Protein AF-A0A1F3SKS5-F1 (afdb_monomer_lite)

Secondary structure (DSSP, 8-state):
-----SSSSSTTSSSHHHHHHHHHHHHHHHHHHHHHHHHHHTTSPSP-HHHHHHHHHHHHHHHHHHHHHHH-HHHHHHHHHHHTTS-HHHHHHHHPPPHHHHHHHHHHTEETTEE-S-HHHHTHHHHHHHHHHTS-HHHHHHHHT-HHHHTT-

pLDDT: mean 88.64, std 15.71, range [38.78, 98.62]

Foldseek 3Di:
DDDDDDDPVPPPPPPVLPVLLVVVVVLLVQLLVLVVLQLVLLVVPPHDPSNLVSLCVNLVSLVVLLCCLVPDPVSLVSVQVNLVVDDLQVSLLRRADFPVSLVSSQVSCADPNDRNHDVSSVCQLVSLVSNLVSHDPVSNVVLCVHCSSVRRD

Sequence (153 aa):
MKKYFPWVLIFFVCLSGCKEDAVIREWVKKVDALRAKTLEAMPQTPYQTEQHHAFRDYFFEIEQMTLQLVQSKDYTAAFNRAIVKVDLKDTCARVFLSRQDWEFILDHCTKNGLFICSEEVRVYSELVTEIRKQLVPAQQKRFDQTPECQGAL

Radius of gyration: 19.63 Å; chains: 1; bounding box: 79×26×45 Å

Structure (mmCIF, N/CA/C/O backbone):
data_AF-A0A1F3SKS5-F1
#
_entry.id   AF-A0A1F3SKS5-F1
#
loop_
_atom_site.group_PDB
_atom_site.id
_atom_site.type_symbol
_atom_site.label_atom_id
_atom_site.label_alt_id
_atom_site.label_comp_id
_atom_site.label_asym_id
_atom_site.label_entity_id
_atom_site.label_seq_id
_atom_site.pdbx_PDB_ins_code
_atom_site.Cartn_x
_atom_site.Cartn_y
_atom_site.Cartn_z
_atom_site.occupancy
_atom_site.B_iso_or_equiv
_atom_site.auth_seq_id
_atom_site.auth_comp_id
_atom_site.auth_asym_id
_atom_site.auth_atom_id
_atom_site.pdbx_PDB_model_num
ATOM 1 N N . MET A 1 1 ? 57.076 0.455 -26.132 1.00 38.78 1 MET A N 1
ATOM 2 C CA . MET A 1 1 ? 55.820 1.175 -25.823 1.00 38.78 1 MET A CA 1
ATOM 3 C C . MET A 1 1 ? 54.710 0.152 -25.604 1.00 38.78 1 MET A C 1
ATOM 5 O O . MET A 1 1 ? 54.232 -0.430 -26.567 1.00 38.78 1 MET A O 1
ATOM 9 N N . LYS A 1 2 ? 54.387 -0.163 -24.342 1.00 39.53 2 LYS A N 1
ATOM 10 C CA . LYS A 1 2 ? 53.365 -1.159 -23.979 1.00 39.53 2 LYS A CA 1
ATOM 11 C C . LYS A 1 2 ? 52.001 -0.462 -23.901 1.00 39.53 2 LYS A C 1
ATOM 13 O O . LYS A 1 2 ? 51.803 0.391 -23.044 1.00 39.53 2 LYS A O 1
ATOM 18 N N . LYS A 1 3 ? 51.096 -0.801 -24.822 1.00 50.81 3 LYS A N 1
ATOM 19 C CA . LYS A 1 3 ? 49.691 -0.373 -24.818 1.00 50.81 3 LYS A CA 1
ATOM 20 C C . LYS A 1 3 ? 48.916 -1.263 -23.839 1.00 50.81 3 LYS A C 1
ATOM 22 O O . LYS A 1 3 ? 48.609 -2.399 -24.175 1.00 50.81 3 LYS A O 1
ATOM 27 N N . TYR A 1 4 ? 48.614 -0.748 -22.651 1.00 52.09 4 TYR A N 1
ATOM 28 C CA . TYR A 1 4 ? 47.645 -1.338 -21.723 1.00 52.09 4 TYR A CA 1
ATOM 29 C C . TYR A 1 4 ? 46.596 -0.285 -21.387 1.00 52.09 4 TYR A C 1
ATOM 31 O O . TYR A 1 4 ? 46.761 0.501 -20.463 1.00 52.09 4 TYR A O 1
ATOM 39 N N . PHE A 1 5 ? 45.540 -0.229 -22.188 1.00 61.84 5 PHE A N 1
ATOM 40 C CA . PHE A 1 5 ? 44.318 0.511 -21.883 1.00 61.84 5 PHE A CA 1
ATOM 41 C C . PHE A 1 5 ? 43.269 -0.035 -22.856 1.00 61.84 5 PHE A C 1
ATOM 43 O O . PHE A 1 5 ? 43.383 0.256 -24.048 1.00 61.84 5 PHE A O 1
ATOM 50 N N . PRO A 1 6 ? 42.376 -0.956 -22.434 1.00 48.28 6 PRO A N 1
ATOM 51 C CA . PRO A 1 6 ? 41.210 -0.558 -21.640 1.00 48.28 6 PRO A CA 1
ATOM 52 C C . PRO A 1 6 ? 40.642 -1.708 -20.766 1.00 48.28 6 PRO A C 1
ATOM 54 O O . PRO A 1 6 ? 39.918 -2.569 -21.254 1.00 48.28 6 PRO A O 1
ATOM 57 N N . TRP A 1 7 ? 40.924 -1.742 -19.462 1.00 44.22 7 TRP A N 1
ATOM 58 C CA . TRP A 1 7 ? 40.273 -2.713 -18.550 1.00 44.22 7 TRP A CA 1
ATOM 59 C C . TRP A 1 7 ? 39.789 -2.092 -17.232 1.00 44.22 7 TRP A C 1
ATOM 61 O O . TRP A 1 7 ? 39.402 -2.793 -16.309 1.00 44.22 7 TRP A O 1
ATOM 71 N N . VAL A 1 8 ? 39.784 -0.757 -17.150 1.00 48.47 8 VAL A N 1
ATOM 72 C CA . VAL A 1 8 ? 39.376 -0.004 -15.948 1.00 48.47 8 VAL A CA 1
ATOM 73 C C . VAL A 1 8 ? 37.959 0.580 -16.085 1.00 48.47 8 VAL A C 1
ATOM 75 O O . VAL A 1 8 ? 37.341 0.953 -15.095 1.00 48.47 8 VAL A O 1
ATOM 78 N N . LEU A 1 9 ? 37.378 0.590 -17.290 1.00 47.22 9 LEU A N 1
ATOM 79 C CA . LEU A 1 9 ? 36.059 1.193 -17.542 1.00 47.22 9 LEU A CA 1
ATOM 80 C C . LEU A 1 9 ? 34.856 0.280 -17.246 1.00 47.22 9 LEU A C 1
ATOM 82 O O . LEU A 1 9 ? 33.727 0.754 -17.271 1.00 47.22 9 LEU A O 1
ATOM 86 N N . ILE A 1 10 ? 35.067 -1.002 -16.930 1.00 50.09 10 ILE A N 1
ATOM 87 C CA . ILE A 1 10 ? 33.964 -1.957 -16.696 1.00 50.09 10 ILE A CA 1
ATOM 88 C C . ILE A 1 10 ? 33.573 -2.046 -15.206 1.00 50.09 10 ILE A C 1
ATOM 90 O O . ILE A 1 10 ? 32.471 -2.477 -14.884 1.00 50.09 10 ILE A O 1
ATOM 94 N N . PHE A 1 11 ? 34.409 -1.570 -14.276 1.00 45.78 11 PHE A N 1
ATOM 95 C CA . PHE A 1 11 ? 34.147 -1.747 -12.839 1.00 45.78 11 PHE A CA 1
ATOM 96 C C . PHE A 1 11 ? 33.213 -0.690 -12.217 1.00 45.78 11 PHE A C 1
ATOM 98 O O . PHE A 1 11 ? 32.682 -0.901 -11.131 1.00 45.78 11 PHE A O 1
ATOM 105 N N . PHE A 1 12 ? 32.963 0.437 -12.893 1.00 44.47 12 PHE A N 1
ATOM 106 C CA . PHE A 1 12 ? 32.182 1.544 -12.317 1.00 44.47 12 PHE A CA 1
ATOM 107 C C . PHE A 1 12 ? 30.667 1.477 -12.571 1.00 44.47 12 PHE A C 1
ATOM 109 O O . PHE A 1 12 ? 29.917 2.240 -11.968 1.00 44.47 12 PHE A O 1
ATOM 116 N N . VAL A 1 13 ? 30.189 0.557 -13.415 1.00 49.56 13 VAL A N 1
ATOM 117 C CA . VAL A 1 13 ? 28.760 0.487 -13.790 1.00 49.56 13 VAL A CA 1
ATOM 118 C C . VAL A 1 13 ? 27.928 -0.363 -12.809 1.00 49.56 13 VAL A C 1
ATOM 120 O O . VAL A 1 13 ? 26.705 -0.283 -12.809 1.00 49.56 13 VAL A O 1
ATOM 123 N N . CYS A 1 14 ? 28.554 -1.126 -11.904 1.00 46.62 14 CYS A N 1
ATOM 124 C CA . CYS A 1 14 ? 27.831 -2.033 -10.996 1.00 46.62 14 CYS A CA 1
ATOM 125 C C . CYS A 1 14 ? 27.411 -1.425 -9.643 1.00 46.62 14 CYS A C 1
ATOM 127 O O . CYS A 1 14 ? 26.686 -2.077 -8.895 1.00 46.62 14 CYS A O 1
ATOM 129 N N . LEU A 1 15 ? 27.841 -0.206 -9.294 1.00 48.41 15 LEU A N 1
ATOM 130 C CA . LEU A 1 15 ? 27.618 0.350 -7.947 1.00 48.41 15 LEU A CA 1
ATOM 131 C C . LEU A 1 15 ? 26.314 1.148 -7.788 1.00 48.41 15 LEU A C 1
ATOM 133 O O . LEU A 1 15 ? 25.851 1.327 -6.662 1.00 48.41 15 LEU A O 1
ATOM 137 N N . SER A 1 16 ? 25.687 1.598 -8.876 1.00 50.94 16 SER A N 1
ATOM 138 C CA . SER A 1 16 ? 24.434 2.366 -8.806 1.00 50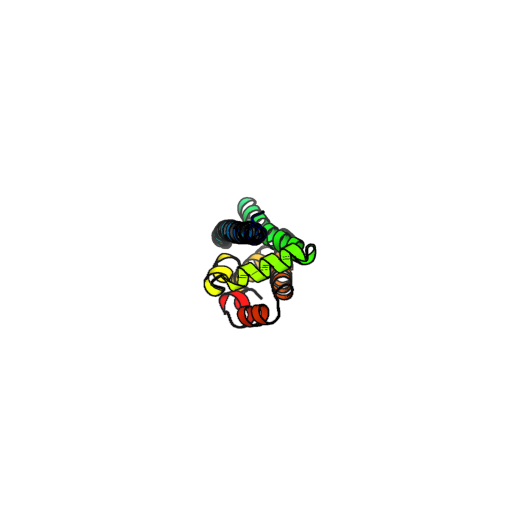.94 16 SER A CA 1
ATOM 139 C C . SER A 1 16 ? 23.217 1.503 -8.447 1.00 50.94 16 SER A C 1
ATOM 141 O O . SER A 1 16 ? 22.320 1.979 -7.758 1.00 50.94 16 SER A O 1
ATOM 143 N N . GLY A 1 17 ? 23.208 0.217 -8.818 1.00 49.84 17 GLY A N 1
ATOM 144 C CA . GLY A 1 17 ? 22.074 -0.683 -8.564 1.00 49.84 17 GLY A CA 1
ATOM 145 C C . GLY A 1 17 ? 21.895 -1.123 -7.103 1.00 49.84 17 GLY A C 1
ATOM 146 O O . GLY A 1 17 ? 20.787 -1.469 -6.703 1.00 49.84 17 GLY A O 1
ATOM 147 N N . CYS A 1 18 ? 22.948 -1.096 -6.277 1.00 60.06 18 CYS A N 1
ATOM 148 C CA . CYS A 1 18 ? 22.865 -1.577 -4.888 1.00 60.06 18 CYS A CA 1
ATOM 149 C C . CYS A 1 18 ? 22.158 -0.603 -3.935 1.00 60.06 18 CYS A C 1
ATOM 151 O O . CYS A 1 18 ? 21.567 -1.044 -2.948 1.00 60.06 18 CYS A O 1
ATOM 153 N N . LYS A 1 19 ? 22.223 0.709 -4.200 1.00 64.31 19 LYS A N 1
ATOM 154 C CA . LYS A 1 19 ? 21.651 1.726 -3.305 1.00 64.31 19 LYS A CA 1
ATOM 155 C C . LYS A 1 19 ? 20.125 1.740 -3.376 1.00 64.31 19 LYS A C 1
ATOM 157 O O . LYS A 1 19 ? 19.467 1.831 -2.348 1.00 64.31 19 LYS A O 1
ATOM 162 N N . GLU A 1 20 ? 19.569 1.601 -4.572 1.00 63.41 20 GLU A N 1
ATOM 163 C CA . GLU A 1 20 ? 18.120 1.631 -4.790 1.00 63.41 20 GLU A CA 1
ATOM 164 C C . GLU A 1 20 ? 17.423 0.380 -4.235 1.00 63.41 20 GLU A C 1
ATOM 166 O O . GLU A 1 20 ? 16.384 0.481 -3.586 1.00 63.41 20 GLU A O 1
ATOM 171 N N . ASP A 1 21 ? 18.048 -0.793 -4.387 1.00 68.69 21 ASP A N 1
ATOM 172 C CA . ASP A 1 21 ? 17.564 -2.042 -3.788 1.00 68.69 21 ASP A CA 1
ATOM 173 C C . ASP A 1 21 ? 17.490 -1.952 -2.247 1.00 68.69 21 ASP A C 1
ATOM 175 O O . ASP A 1 21 ? 16.649 -2.600 -1.621 1.00 68.69 21 ASP A O 1
ATOM 179 N N . ALA A 1 22 ? 18.378 -1.175 -1.613 1.00 79.19 22 ALA A N 1
ATOM 180 C CA . ALA A 1 22 ? 18.356 -0.961 -0.167 1.00 79.19 22 ALA A CA 1
ATOM 181 C C . ALA A 1 22 ? 17.168 -0.091 0.269 1.00 79.19 22 ALA A C 1
ATOM 183 O O . ALA A 1 22 ? 16.512 -0.433 1.249 1.00 79.19 22 ALA A O 1
ATOM 184 N N . VAL A 1 23 ? 16.836 0.951 -0.500 1.00 77.69 23 VAL A N 1
ATOM 1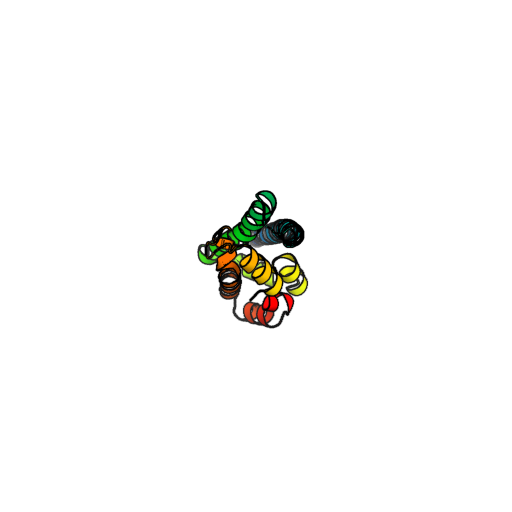85 C CA . VAL A 1 23 ? 15.714 1.861 -0.208 1.00 77.69 23 VAL A CA 1
ATOM 186 C C . VAL A 1 23 ? 14.385 1.109 -0.163 1.00 77.69 23 VAL A C 1
ATOM 188 O O . VAL A 1 23 ? 13.593 1.305 0.753 1.00 77.69 23 VAL A O 1
ATOM 191 N N . ILE A 1 24 ? 14.149 0.196 -1.106 1.00 81.12 24 ILE A N 1
ATOM 192 C CA . ILE A 1 24 ? 12.883 -0.552 -1.163 1.00 81.12 24 ILE A CA 1
ATOM 193 C C . ILE A 1 24 ? 12.781 -1.543 -0.007 1.00 81.12 24 ILE A C 1
ATOM 195 O O . ILE A 1 24 ? 11.719 -1.682 0.591 1.00 81.12 24 ILE A O 1
ATOM 199 N N . ARG A 1 25 ? 13.888 -2.193 0.371 1.00 86.12 25 ARG A N 1
ATOM 200 C CA . ARG A 1 25 ? 13.918 -3.058 1.560 1.00 86.12 25 ARG A CA 1
ATOM 201 C C . ARG A 1 25 ? 13.671 -2.277 2.849 1.00 86.12 25 ARG A C 1
ATOM 203 O O . ARG A 1 25 ? 12.959 -2.766 3.724 1.00 86.12 25 ARG A O 1
ATOM 210 N N . GLU A 1 26 ? 14.252 -1.086 2.973 1.00 90.31 26 GLU A N 1
ATOM 211 C CA . GLU A 1 26 ? 14.016 -0.199 4.115 1.00 90.31 26 GLU A CA 1
ATOM 212 C C . GLU A 1 26 ? 12.561 0.261 4.174 1.00 90.31 26 GLU A C 1
ATOM 214 O O . GLU A 1 26 ? 11.958 0.213 5.247 1.00 90.31 26 GLU A O 1
ATOM 219 N N . TRP A 1 27 ? 11.973 0.613 3.030 1.00 92.94 27 TRP A N 1
ATOM 220 C CA . TRP A 1 27 ? 10.559 0.951 2.942 1.00 92.94 27 TRP A CA 1
ATOM 221 C C . TRP A 1 27 ? 9.662 -0.224 3.342 1.00 92.94 27 TRP A C 1
ATOM 223 O O . TRP A 1 27 ? 8.823 -0.050 4.219 1.00 92.94 27 TRP A O 1
ATOM 233 N N . VAL A 1 28 ? 9.884 -1.433 2.805 1.00 94.81 28 VAL A N 1
ATOM 234 C CA . VAL A 1 28 ? 9.117 -2.631 3.200 1.00 94.81 28 VAL A CA 1
ATOM 235 C C . VAL A 1 28 ? 9.200 -2.842 4.709 1.00 94.81 28 VAL A C 1
ATOM 237 O O . VAL A 1 28 ? 8.179 -3.037 5.355 1.00 94.81 28 VAL A O 1
ATOM 240 N N . LYS A 1 29 ? 10.398 -2.749 5.301 1.00 95.56 29 LYS A N 1
ATOM 241 C CA . LYS A 1 29 ? 10.582 -2.899 6.753 1.00 95.56 29 LYS A CA 1
ATOM 242 C C . LYS A 1 29 ? 9.835 -1.825 7.550 1.00 95.56 29 LYS A C 1
ATOM 244 O O . LYS A 1 29 ? 9.275 -2.125 8.603 1.00 95.56 29 LYS A O 1
ATOM 249 N N . LYS A 1 30 ? 9.856 -0.577 7.079 1.00 97.06 30 LYS A N 1
ATOM 250 C CA . LYS A 1 30 ? 9.148 0.538 7.714 1.00 97.06 30 LYS A CA 1
ATOM 251 C C . LYS A 1 30 ? 7.635 0.333 7.646 1.00 97.06 30 LYS A C 1
ATOM 253 O O . LYS A 1 30 ? 6.976 0.429 8.677 1.00 97.06 30 LYS A O 1
ATOM 258 N N . VAL A 1 31 ? 7.105 0.016 6.466 1.00 97.94 31 VAL A N 1
ATOM 259 C CA . VAL A 1 31 ? 5.670 -0.216 6.260 1.00 97.94 31 VAL A CA 1
ATOM 260 C C . VAL A 1 31 ? 5.188 -1.424 7.047 1.00 97.94 31 VAL A C 1
ATOM 262 O O . VAL A 1 31 ? 4.151 -1.326 7.682 1.00 97.94 31 VAL A O 1
ATOM 265 N N . ASP A 1 32 ? 5.950 -2.513 7.094 1.00 98.12 32 ASP A N 1
ATOM 266 C CA . ASP A 1 32 ? 5.630 -3.713 7.880 1.00 98.12 32 ASP A CA 1
ATOM 267 C C . ASP A 1 32 ? 5.424 -3.383 9.369 1.00 98.12 32 ASP A C 1
ATOM 269 O O . ASP A 1 32 ? 4.418 -3.752 9.977 1.00 98.12 32 ASP A O 1
ATOM 273 N N . ALA A 1 33 ? 6.311 -2.563 9.944 1.00 98.31 33 ALA A N 1
ATOM 274 C CA . ALA A 1 33 ? 6.168 -2.099 11.322 1.00 98.31 33 ALA A CA 1
ATOM 275 C C . ALA A 1 33 ? 4.937 -1.193 11.530 1.00 98.31 33 ALA A C 1
ATOM 277 O O . ALA A 1 33 ? 4.287 -1.264 12.573 1.00 98.31 33 ALA A O 1
ATOM 278 N N . LEU A 1 34 ? 4.608 -0.336 10.560 1.00 98.56 34 LEU A N 1
ATOM 279 C CA . LEU A 1 34 ? 3.421 0.530 10.613 1.00 98.56 34 LEU A CA 1
ATOM 280 C C . LEU A 1 34 ? 2.121 -0.263 10.414 1.00 98.56 34 LEU A C 1
ATOM 282 O O . LEU A 1 34 ? 1.124 -0.005 11.089 1.00 98.56 34 LEU A O 1
ATOM 286 N N . ARG A 1 35 ? 2.147 -1.267 9.537 1.00 98.38 35 ARG A N 1
ATOM 287 C CA . ARG A 1 35 ? 1.045 -2.192 9.279 1.00 98.38 35 ARG A CA 1
ATOM 288 C C . ARG A 1 35 ? 0.720 -2.996 10.528 1.00 98.38 35 ARG A C 1
ATOM 290 O O . ARG A 1 35 ? -0.447 -3.097 10.883 1.00 98.38 35 ARG A O 1
ATOM 297 N N . ALA A 1 36 ? 1.731 -3.513 11.227 1.00 98.25 36 ALA A N 1
ATOM 298 C CA . ALA A 1 36 ? 1.533 -4.224 12.489 1.00 98.25 36 ALA A CA 1
ATOM 299 C C . ALA A 1 36 ? 0.792 -3.352 13.520 1.00 98.25 36 ALA A C 1
ATOM 301 O O . ALA A 1 36 ? -0.230 -3.772 14.054 1.00 98.25 36 ALA A O 1
ATOM 302 N N . LYS A 1 37 ? 1.224 -2.096 13.705 1.00 98.19 37 LYS A N 1
ATOM 303 C CA . LYS A 1 37 ? 0.530 -1.134 14.581 1.00 98.19 37 LYS A CA 1
ATOM 304 C C . LYS A 1 37 ? -0.899 -0.841 14.124 1.00 98.19 37 LYS A C 1
ATOM 306 O O . LYS A 1 37 ? -1.792 -0.699 14.950 1.00 98.19 37 LYS A O 1
ATOM 311 N N . THR A 1 38 ? -1.119 -0.757 12.813 1.00 98.06 38 THR A N 1
ATOM 312 C CA . THR A 1 38 ? -2.454 -0.558 12.233 1.00 98.06 38 THR A CA 1
ATOM 313 C C . THR A 1 38 ? -3.372 -1.738 12.535 1.00 98.06 38 THR A C 1
ATOM 315 O O . THR A 1 38 ? -4.498 -1.526 12.972 1.00 98.06 38 THR A O 1
ATOM 318 N N . LEU A 1 39 ? -2.889 -2.973 12.387 1.00 98.00 39 LEU A N 1
ATOM 319 C CA . LEU A 1 39 ? -3.649 -4.180 12.719 1.00 98.00 39 LEU A CA 1
ATOM 320 C C . LEU A 1 39 ? -3.943 -4.292 14.221 1.00 98.00 39 LEU A C 1
ATOM 322 O O . LEU A 1 39 ? -5.033 -4.711 14.599 1.00 98.00 39 LEU A O 1
ATOM 326 N N . GLU A 1 40 ? -3.010 -3.882 15.082 1.00 97.88 40 GLU A N 1
ATOM 327 C CA . GLU A 1 40 ? -3.224 -3.818 16.536 1.00 97.88 40 GLU A CA 1
ATOM 328 C C . GLU A 1 40 ? -4.264 -2.754 16.931 1.00 97.88 40 GLU A C 1
ATOM 330 O O . GLU A 1 40 ? -5.058 -2.969 17.851 1.00 97.88 40 GLU A O 1
ATOM 335 N N . ALA A 1 41 ? -4.274 -1.615 16.232 1.00 97.06 41 ALA A N 1
ATOM 336 C CA . ALA A 1 41 ? -5.207 -0.509 16.438 1.00 97.06 41 ALA A CA 1
ATOM 337 C C . ALA A 1 41 ? -6.609 -0.787 15.867 1.00 97.06 41 ALA A C 1
ATOM 339 O O . ALA A 1 41 ? -7.605 -0.331 16.429 1.00 97.06 41 ALA A O 1
ATOM 340 N N . MET A 1 42 ? -6.692 -1.549 14.773 1.00 97.12 42 MET A N 1
ATOM 341 C CA . MET A 1 42 ? -7.915 -1.826 14.018 1.00 97.12 42 MET A CA 1
ATOM 342 C C . MET A 1 42 ? -9.110 -2.275 14.878 1.00 97.12 42 MET A C 1
ATOM 344 O O . MET A 1 42 ? -10.170 -1.674 14.717 1.00 97.12 42 MET A O 1
ATOM 348 N N . PRO A 1 43 ? -9.009 -3.256 15.799 1.00 96.94 43 PRO A N 1
ATOM 349 C CA . PRO A 1 43 ? -10.166 -3.715 16.575 1.00 96.94 43 PRO A CA 1
ATOM 350 C C . PRO A 1 43 ? -10.578 -2.763 17.715 1.00 96.94 43 PRO A C 1
ATOM 352 O O . PRO A 1 43 ? -11.568 -3.017 18.399 1.00 96.94 43 PRO A O 1
ATOM 355 N N . GLN A 1 44 ? -9.830 -1.684 17.969 1.00 95.75 44 GLN A N 1
ATOM 356 C CA . GLN A 1 44 ? -10.010 -0.821 19.141 1.00 95.75 44 GLN A CA 1
ATOM 357 C C . GLN A 1 44 ? -11.010 0.308 18.861 1.00 95.75 44 GLN A C 1
ATOM 359 O O . GLN A 1 44 ? -10.650 1.478 18.739 1.00 95.75 44 GLN A O 1
ATOM 364 N N . THR A 1 45 ? -12.286 -0.057 18.738 1.00 90.12 45 THR A N 1
ATOM 365 C CA . THR A 1 45 ? -13.373 0.872 18.396 1.00 90.12 45 THR A CA 1
ATOM 366 C C . THR A 1 45 ? -14.146 1.336 19.646 1.00 90.12 45 THR A C 1
ATOM 368 O O . THR A 1 45 ? -14.395 0.511 20.528 1.00 90.12 45 THR A O 1
ATOM 371 N N . PRO A 1 46 ? -14.603 2.602 19.730 1.00 92.06 46 PRO A N 1
ATOM 372 C CA . PRO A 1 46 ? -14.421 3.666 18.742 1.00 92.06 46 PRO A CA 1
ATOM 373 C C . PRO A 1 46 ? -12.972 4.164 18.700 1.00 92.06 46 PRO A C 1
ATOM 375 O O . PRO A 1 46 ? -12.311 4.229 19.735 1.00 92.06 46 PRO A O 1
ATOM 378 N N . TYR A 1 47 ? -12.508 4.546 17.508 1.00 94.31 47 TYR A N 1
ATOM 379 C CA . TYR A 1 47 ? -11.145 5.031 17.318 1.00 94.31 47 TYR A CA 1
ATOM 380 C C . TYR A 1 47 ? -10.881 6.302 18.118 1.00 94.31 47 TYR A C 1
ATOM 382 O O . TYR A 1 47 ? -11.667 7.252 18.108 1.00 94.31 47 TYR A O 1
ATOM 390 N N . GLN A 1 48 ? -9.765 6.283 18.837 1.00 94.31 48 GLN A N 1
ATOM 391 C CA . GLN A 1 48 ? -9.225 7.414 19.568 1.00 94.31 48 GLN A CA 1
ATOM 392 C C . GLN A 1 48 ? -7.973 7.919 18.852 1.00 94.31 48 GLN A C 1
ATOM 394 O O . GLN A 1 48 ? -7.562 7.412 17.804 1.00 94.31 48 GLN A O 1
ATOM 399 N N . THR A 1 49 ? -7.358 8.950 19.422 1.00 94.19 49 THR A N 1
ATOM 400 C CA . THR A 1 49 ? -6.199 9.632 18.846 1.00 94.19 49 THR A CA 1
ATOM 401 C C . THR A 1 49 ? -5.076 8.667 18.457 1.00 94.19 49 THR A C 1
ATOM 403 O O . THR A 1 49 ? -4.502 8.809 17.382 1.00 94.19 49 THR A O 1
ATOM 406 N N . GLU A 1 50 ? -4.788 7.656 19.280 1.00 96.00 50 GLU A N 1
ATOM 407 C CA . GLU A 1 50 ? -3.726 6.682 18.998 1.00 96.00 50 GLU A CA 1
ATOM 408 C C . GLU A 1 50 ? -4.026 5.822 17.764 1.00 96.00 50 GLU A C 1
ATOM 410 O O . GLU A 1 50 ? -3.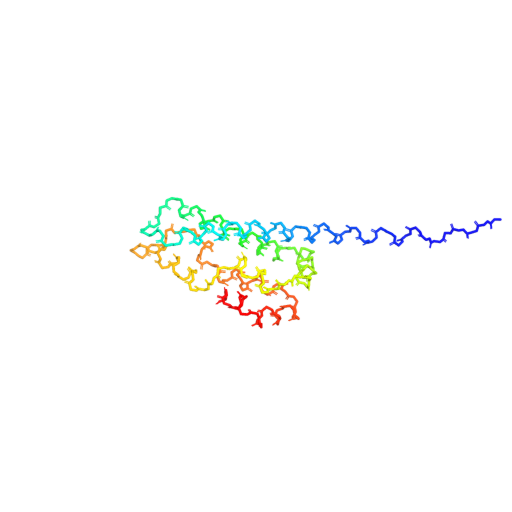150 5.654 16.915 1.00 96.00 50 GLU A O 1
ATOM 415 N N . GLN A 1 51 ? -5.266 5.345 17.610 1.00 96.94 51 GLN A N 1
ATOM 416 C CA . GLN A 1 51 ? -5.672 4.568 16.436 1.00 96.94 51 GLN A CA 1
ATOM 417 C C . GLN A 1 51 ? -5.637 5.446 15.179 1.00 96.94 51 GLN A C 1
ATOM 419 O O . GLN A 1 51 ? -5.078 5.041 14.162 1.00 96.94 51 GLN A O 1
ATOM 424 N N . HIS A 1 52 ? -6.129 6.688 15.265 1.00 95.31 52 HIS A N 1
ATOM 425 C CA . HIS A 1 52 ? -6.047 7.644 14.156 1.00 95.31 52 HIS A CA 1
ATOM 426 C C . HIS A 1 52 ? -4.601 7.933 13.733 1.00 95.31 52 HIS A C 1
ATOM 428 O O . HIS A 1 52 ? -4.324 8.014 12.537 1.00 95.31 52 HIS A O 1
ATOM 434 N N . HIS A 1 53 ? -3.672 8.061 14.684 1.00 96.81 53 HIS A N 1
ATOM 435 C CA . HIS A 1 53 ? -2.252 8.222 14.375 1.00 96.81 53 HIS A CA 1
ATOM 436 C C . HIS A 1 53 ? -1.657 6.978 13.714 1.00 96.81 53 HIS A C 1
ATOM 438 O O . HIS A 1 53 ? -0.948 7.121 12.721 1.00 96.81 53 HIS A O 1
ATOM 444 N N . ALA A 1 54 ? -1.970 5.779 14.215 1.00 97.88 54 ALA A N 1
ATOM 445 C CA . ALA A 1 54 ? -1.496 4.531 13.621 1.00 97.88 54 ALA A CA 1
ATOM 446 C C . ALA A 1 54 ? -1.951 4.393 12.161 1.00 97.88 54 ALA A C 1
ATOM 448 O O . ALA A 1 54 ? -1.130 4.105 11.290 1.00 97.88 54 ALA A O 1
ATOM 449 N N . PHE A 1 55 ? -3.231 4.672 11.892 1.00 97.75 55 PHE A N 1
ATOM 450 C CA . PHE A 1 55 ? -3.778 4.650 10.538 1.00 97.75 55 PHE A CA 1
ATOM 451 C C . PHE A 1 55 ? -3.093 5.689 9.661 1.00 97.75 55 PHE A C 1
ATOM 453 O O . PHE A 1 55 ? -2.502 5.321 8.648 1.00 97.75 55 PHE A O 1
ATOM 460 N N . ARG A 1 56 ? -3.095 6.961 10.074 1.00 97.19 56 ARG A N 1
ATOM 461 C CA . ARG A 1 56 ? -2.455 8.042 9.318 1.00 97.19 56 ARG A CA 1
ATOM 462 C C . ARG A 1 56 ? -1.025 7.675 8.935 1.00 97.19 56 ARG A C 1
ATOM 464 O O . ARG A 1 56 ? -0.670 7.756 7.770 1.00 97.19 56 ARG A O 1
ATOM 471 N N . ASP A 1 57 ? -0.211 7.237 9.891 1.00 98.06 57 ASP A N 1
ATOM 472 C CA . ASP A 1 57 ? 1.202 6.963 9.634 1.00 98.06 57 ASP A CA 1
ATOM 473 C C . ASP A 1 57 ? 1.397 5.808 8.631 1.00 98.06 57 ASP A C 1
ATOM 475 O O . ASP A 1 57 ? 2.267 5.897 7.765 1.00 98.06 57 ASP A O 1
ATOM 479 N N . TYR A 1 58 ? 0.580 4.747 8.703 1.00 98.62 58 TYR A N 1
ATOM 480 C CA . TYR A 1 58 ? 0.617 3.644 7.735 1.00 98.62 58 TYR A CA 1
ATOM 481 C C . TYR A 1 58 ? 0.151 4.075 6.341 1.00 98.62 58 TYR A C 1
ATOM 483 O O . TYR A 1 58 ? 0.891 3.917 5.370 1.00 98.62 58 TYR A O 1
ATOM 491 N N . PHE A 1 59 ? -1.062 4.621 6.233 1.00 98.44 59 PHE A N 1
ATOM 492 C CA . PHE A 1 59 ? -1.657 4.964 4.942 1.00 98.44 59 PHE A CA 1
ATOM 493 C C . PHE A 1 59 ? -0.882 6.096 4.252 1.00 98.44 59 PHE A C 1
ATOM 495 O O . PHE A 1 59 ? -0.693 6.049 3.036 1.00 98.44 59 PHE A O 1
ATOM 502 N N . PHE A 1 60 ? -0.336 7.046 5.017 1.00 98.25 60 PHE A N 1
ATOM 503 C CA . PHE A 1 60 ? 0.518 8.104 4.483 1.00 98.25 60 PHE A CA 1
ATOM 504 C C . PHE A 1 60 ? 1.799 7.532 3.874 1.00 98.25 60 PHE A C 1
ATOM 506 O O . PHE A 1 60 ? 2.230 7.975 2.816 1.00 98.25 60 PHE A O 1
ATOM 513 N N . GLU A 1 61 ? 2.403 6.505 4.475 1.00 98.19 61 GLU A N 1
ATOM 514 C CA . GLU A 1 61 ? 3.604 5.886 3.903 1.00 98.19 61 GLU A CA 1
ATOM 515 C C . GLU A 1 61 ? 3.322 5.172 2.569 1.00 98.19 61 GLU A C 1
ATOM 517 O O . GLU A 1 61 ? 4.165 5.179 1.665 1.00 98.19 61 GLU A O 1
ATOM 522 N N . ILE A 1 62 ? 2.130 4.583 2.425 1.00 98.38 62 ILE A N 1
ATOM 523 C CA . ILE A 1 62 ? 1.666 3.999 1.158 1.00 98.38 62 ILE A CA 1
ATOM 524 C C . ILE A 1 62 ? 1.442 5.099 0.114 1.00 98.38 62 ILE A C 1
ATOM 526 O O . ILE A 1 62 ? 1.874 4.961 -1.035 1.00 98.38 62 ILE A O 1
ATOM 530 N N . GLU A 1 63 ? 0.828 6.216 0.506 1.00 98.31 63 GLU A N 1
ATOM 531 C CA . GLU A 1 63 ? 0.635 7.382 -0.358 1.00 98.31 63 GLU A CA 1
ATOM 532 C C . GLU A 1 63 ? 1.977 7.960 -0.832 1.00 98.31 63 GLU A C 1
ATOM 534 O O . GLU A 1 63 ? 2.179 8.149 -2.032 1.00 98.31 63 GLU A O 1
ATOM 539 N N . GLN A 1 64 ? 2.935 8.172 0.076 1.00 97.31 64 GLN A N 1
ATOM 540 C CA . GLN A 1 64 ? 4.253 8.711 -0.267 1.00 97.31 64 GLN A CA 1
ATOM 541 C C . GLN A 1 64 ? 5.002 7.817 -1.259 1.00 97.31 64 GLN A C 1
ATOM 543 O O . GLN A 1 64 ? 5.585 8.324 -2.220 1.00 97.31 64 GLN A O 1
ATOM 548 N N . MET A 1 65 ? 4.956 6.493 -1.078 1.00 96.12 65 MET A N 1
ATOM 549 C CA . MET A 1 65 ? 5.521 5.557 -2.053 1.00 96.12 65 MET A CA 1
ATOM 550 C C . MET A 1 65 ? 4.831 5.683 -3.414 1.00 96.12 65 MET A C 1
ATOM 552 O O . MET A 1 65 ? 5.495 5.772 -4.448 1.00 96.12 65 MET A O 1
ATOM 556 N N . THR A 1 66 ? 3.499 5.733 -3.420 1.00 97.44 66 THR A N 1
ATOM 557 C CA . THR A 1 66 ? 2.707 5.879 -4.647 1.00 97.44 66 THR A CA 1
ATOM 558 C C . THR A 1 66 ? 3.099 7.150 -5.402 1.00 97.44 66 THR A C 1
ATOM 560 O O . THR A 1 66 ? 3.387 7.099 -6.599 1.00 97.44 66 THR A O 1
ATOM 563 N N . LEU A 1 67 ? 3.205 8.281 -4.700 1.00 97.00 67 LEU A N 1
ATOM 564 C CA . LEU A 1 67 ? 3.619 9.558 -5.280 1.00 97.00 67 LEU A CA 1
ATOM 565 C C . LEU A 1 67 ? 5.042 9.498 -5.848 1.00 97.00 67 LEU A C 1
ATOM 567 O O . LEU A 1 67 ? 5.271 9.987 -6.954 1.00 97.00 67 LEU A O 1
ATOM 571 N N . GLN A 1 68 ? 5.989 8.866 -5.146 1.00 95.00 68 GLN A N 1
ATOM 572 C CA . GLN A 1 68 ? 7.359 8.695 -5.645 1.00 95.00 68 GLN A CA 1
ATOM 573 C C . GLN A 1 68 ? 7.403 7.894 -6.951 1.00 95.00 68 GLN A C 1
ATOM 575 O O . GLN A 1 68 ? 8.111 8.283 -7.884 1.00 95.00 68 GLN A O 1
ATOM 580 N N . LEU A 1 69 ? 6.621 6.815 -7.042 1.00 95.75 69 LEU A N 1
ATOM 581 C CA . LEU A 1 69 ? 6.530 5.997 -8.253 1.00 95.75 69 LEU A CA 1
ATOM 582 C C . LEU A 1 69 ? 5.904 6.777 -9.421 1.00 95.75 69 LEU A C 1
ATOM 584 O O . LEU A 1 69 ? 6.408 6.738 -10.545 1.00 95.75 69 LEU A O 1
ATOM 588 N N . VAL A 1 70 ? 4.843 7.541 -9.165 1.00 96.75 70 VAL A N 1
ATOM 589 C CA . VAL A 1 70 ? 4.177 8.339 -10.207 1.00 96.75 70 VAL A CA 1
ATOM 590 C C . VAL A 1 70 ? 5.076 9.473 -10.714 1.00 96.75 70 VAL A C 1
ATOM 592 O O . VAL A 1 70 ? 5.103 9.761 -11.911 1.00 96.75 70 VAL A O 1
ATOM 595 N N . GLN A 1 71 ? 5.826 10.126 -9.824 1.00 96.12 71 GLN A N 1
ATOM 596 C CA . GLN A 1 71 ? 6.585 11.334 -10.160 1.00 96.12 71 GLN A CA 1
ATOM 597 C C . GLN A 1 71 ? 7.973 11.055 -10.750 1.00 96.12 71 GLN A C 1
ATOM 599 O O . GLN A 1 71 ? 8.493 11.887 -11.496 1.00 96.12 71 GLN A O 1
ATOM 604 N N . SER A 1 72 ? 8.593 9.909 -10.445 1.00 94.44 72 SER A N 1
ATOM 605 C CA . SER A 1 72 ? 9.978 9.626 -10.836 1.00 94.44 72 SER A CA 1
ATOM 606 C C . SER A 1 72 ? 10.110 8.342 -11.651 1.00 94.44 72 SER A C 1
ATOM 608 O O . SER A 1 72 ? 10.049 7.229 -11.131 1.00 94.44 72 SER A O 1
ATOM 610 N N . LYS A 1 73 ? 10.384 8.496 -12.953 1.00 93.50 73 LYS A N 1
ATOM 611 C CA . LYS A 1 73 ? 10.648 7.365 -13.861 1.00 93.50 73 LYS A CA 1
ATOM 612 C C . LYS A 1 73 ? 11.857 6.540 -13.427 1.00 93.50 73 LYS A C 1
ATOM 614 O O . LYS A 1 73 ? 11.815 5.316 -13.528 1.00 93.50 73 LYS A O 1
ATOM 619 N N . ASP A 1 74 ? 12.907 7.196 -12.937 1.00 91.12 74 ASP A N 1
ATOM 620 C CA . ASP A 1 74 ? 14.118 6.519 -12.465 1.00 91.12 74 ASP A CA 1
ATOM 621 C C . ASP A 1 74 ? 13.814 5.673 -11.228 1.00 91.12 74 ASP A C 1
ATOM 623 O O . ASP A 1 74 ? 14.210 4.508 -11.158 1.00 91.12 74 ASP A O 1
ATOM 627 N N . TYR A 1 75 ? 13.021 6.225 -10.305 1.00 91.12 75 TYR A N 1
ATOM 628 C CA . TYR A 1 75 ? 12.559 5.510 -9.123 1.00 91.12 75 TYR A CA 1
ATOM 629 C C . TYR A 1 75 ? 11.657 4.328 -9.494 1.00 91.12 75 TYR A C 1
ATOM 631 O O . TYR A 1 75 ? 11.860 3.222 -9.005 1.00 91.12 75 TYR A O 1
ATOM 639 N N . THR A 1 76 ? 10.725 4.503 -10.432 1.00 94.06 76 THR A N 1
ATOM 640 C CA . THR A 1 76 ? 9.872 3.412 -10.932 1.00 94.06 76 THR A CA 1
ATOM 641 C C . THR A 1 76 ? 10.667 2.323 -11.644 1.00 94.06 76 THR A C 1
ATOM 643 O O . THR A 1 76 ? 10.399 1.131 -11.462 1.00 94.06 76 THR A O 1
ATOM 646 N N . ALA A 1 77 ? 11.692 2.684 -12.418 1.00 92.31 77 ALA A N 1
ATOM 647 C CA . ALA A 1 77 ? 12.590 1.710 -13.025 1.00 92.31 77 ALA A CA 1
ATOM 648 C C . ALA A 1 77 ? 13.372 0.929 -11.954 1.00 92.31 77 ALA A C 1
ATOM 650 O O . ALA A 1 77 ? 13.515 -0.291 -12.064 1.00 92.31 77 ALA A O 1
ATOM 651 N N . ALA A 1 78 ? 13.843 1.611 -10.909 1.00 90.19 78 ALA A N 1
ATOM 652 C CA . ALA A 1 78 ? 14.499 0.993 -9.763 1.00 90.19 78 ALA A CA 1
ATOM 653 C C . ALA A 1 78 ? 13.567 0.051 -8.993 1.00 90.19 78 ALA A C 1
ATOM 655 O O . ALA A 1 78 ? 13.927 -1.094 -8.715 1.00 90.19 78 ALA A O 1
ATOM 656 N N . PHE A 1 79 ? 12.335 0.493 -8.750 1.00 92.00 79 PHE A N 1
ATOM 657 C CA . PHE A 1 79 ? 11.291 -0.289 -8.106 1.00 92.00 79 PHE A CA 1
ATOM 658 C C . PHE A 1 79 ? 11.014 -1.591 -8.844 1.00 92.00 79 PHE A C 1
ATOM 660 O O . PHE A 1 79 ? 11.077 -2.674 -8.263 1.00 92.00 79 PHE A O 1
ATOM 667 N N . ASN A 1 80 ? 10.838 -1.511 -10.161 1.00 93.38 80 ASN A N 1
ATOM 668 C CA . ASN A 1 80 ? 10.649 -2.690 -10.995 1.00 93.38 80 ASN A CA 1
ATOM 669 C C . ASN A 1 80 ? 11.853 -3.644 -10.969 1.00 93.38 80 ASN A C 1
ATOM 671 O O . ASN A 1 80 ? 11.658 -4.860 -10.957 1.00 93.38 80 ASN A O 1
ATOM 675 N N . ARG A 1 81 ? 13.091 -3.130 -10.925 1.00 91.69 81 ARG A N 1
ATOM 676 C CA . ARG A 1 81 ? 14.296 -3.970 -10.786 1.00 91.69 81 ARG A CA 1
ATOM 677 C C . ARG A 1 81 ? 14.340 -4.702 -9.446 1.00 91.69 81 ARG A C 1
ATOM 679 O O . ARG A 1 81 ? 14.717 -5.873 -9.419 1.00 91.69 81 ARG A O 1
ATOM 686 N N . ALA A 1 82 ? 13.959 -4.041 -8.358 1.00 89.81 82 ALA A N 1
ATOM 687 C CA . ALA A 1 82 ? 13.952 -4.652 -7.035 1.00 89.81 82 ALA A CA 1
ATOM 688 C C . ALA A 1 82 ? 12.827 -5.686 -6.889 1.00 89.81 82 ALA A C 1
ATOM 690 O O . ALA A 1 82 ? 13.083 -6.788 -6.410 1.00 89.81 82 ALA A O 1
ATOM 691 N N . ILE A 1 83 ? 11.617 -5.388 -7.380 1.00 89.94 83 ILE A N 1
ATOM 692 C CA . ILE A 1 83 ? 10.451 -6.289 -7.324 1.00 89.94 83 ILE A CA 1
ATOM 693 C C . ILE A 1 83 ? 10.695 -7.631 -8.038 1.00 89.94 83 ILE A C 1
ATOM 695 O O . ILE A 1 83 ? 10.155 -8.672 -7.655 1.00 89.94 83 ILE A O 1
ATOM 699 N N . VAL A 1 84 ? 11.557 -7.660 -9.057 1.00 90.62 84 VAL A N 1
ATOM 700 C CA . VAL A 1 84 ? 11.973 -8.919 -9.702 1.00 90.62 84 VAL A CA 1
ATOM 701 C C . VAL A 1 84 ? 12.658 -9.863 -8.707 1.00 90.62 84 VAL A C 1
ATOM 703 O O . VAL A 1 84 ? 12.515 -11.077 -8.822 1.00 90.62 84 VAL A O 1
ATOM 706 N N . LYS A 1 85 ? 13.398 -9.315 -7.740 1.00 88.81 85 LYS A N 1
ATOM 707 C CA . LYS A 1 85 ? 14.266 -10.064 -6.823 1.00 88.81 85 LYS A CA 1
ATOM 708 C C . LYS A 1 85 ? 13.585 -10.449 -5.508 1.00 88.81 85 LYS A C 1
ATOM 710 O O . LYS A 1 85 ? 14.185 -11.193 -4.737 1.00 88.81 85 LYS A O 1
ATOM 715 N N . VAL A 1 86 ? 12.389 -9.930 -5.224 1.00 88.44 86 VAL A N 1
ATOM 716 C CA . VAL A 1 86 ? 11.676 -10.210 -3.968 1.00 88.44 86 VAL A CA 1
ATOM 717 C C . VAL A 1 86 ? 10.670 -11.345 -4.124 1.00 88.44 86 VAL A C 1
ATOM 719 O O . VAL A 1 86 ? 10.126 -11.588 -5.209 1.00 88.44 86 VAL A O 1
ATOM 722 N N . ASP A 1 87 ? 10.392 -12.003 -3.002 1.00 92.00 87 ASP A N 1
ATOM 723 C CA . ASP A 1 87 ? 9.205 -12.832 -2.861 1.00 92.00 87 ASP A CA 1
ATOM 724 C C . ASP A 1 87 ? 7.981 -11.915 -2.719 1.00 92.00 87 ASP A C 1
ATOM 726 O O . ASP A 1 87 ? 7.803 -11.243 -1.700 1.00 92.00 87 ASP A O 1
ATOM 730 N N . LEU A 1 88 ? 7.163 -11.848 -3.773 1.00 92.12 88 LEU A N 1
ATOM 731 C CA . LEU A 1 88 ? 5.956 -11.021 -3.794 1.00 92.12 88 LEU A CA 1
ATOM 732 C C . LEU A 1 88 ? 4.925 -11.481 -2.767 1.00 92.12 88 LEU A C 1
ATOM 734 O O . LEU A 1 88 ? 4.212 -10.637 -2.237 1.00 92.12 88 LEU A O 1
ATOM 738 N N . LYS A 1 89 ? 4.882 -12.780 -2.451 1.00 94.56 89 LYS A N 1
ATOM 739 C CA . LYS A 1 89 ? 3.977 -13.318 -1.439 1.00 94.56 89 LYS A CA 1
ATOM 740 C C . LYS A 1 89 ? 4.283 -12.705 -0.075 1.00 94.56 89 LYS A C 1
ATOM 742 O O . LYS A 1 89 ? 3.418 -12.070 0.522 1.00 94.56 89 LYS A O 1
ATOM 747 N N . ASP A 1 90 ? 5.532 -12.840 0.375 1.00 94.56 90 ASP A N 1
ATOM 748 C CA . ASP A 1 90 ? 5.997 -12.263 1.644 1.00 94.56 90 ASP A CA 1
ATOM 749 C C . ASP A 1 90 ? 5.883 -10.736 1.636 1.00 94.56 90 ASP A C 1
ATOM 751 O O . ASP A 1 90 ? 5.362 -10.130 2.568 1.00 94.56 90 ASP A O 1
ATOM 755 N N . THR A 1 91 ? 6.316 -10.102 0.544 1.00 94.38 91 THR A N 1
ATOM 756 C CA . THR A 1 91 ? 6.340 -8.639 0.455 1.00 94.38 91 THR A CA 1
ATOM 757 C C . THR A 1 91 ? 4.932 -8.053 0.532 1.00 94.38 91 THR A C 1
ATOM 759 O O . THR A 1 91 ? 4.702 -7.148 1.328 1.00 94.38 91 THR A O 1
ATOM 762 N N . CYS A 1 92 ? 3.970 -8.569 -0.239 1.00 95.94 92 CYS A N 1
ATOM 763 C CA . CYS A 1 92 ? 2.598 -8.064 -0.207 1.00 95.94 92 CYS A CA 1
ATOM 764 C C . CYS A 1 92 ? 1.914 -8.341 1.133 1.00 95.94 92 CYS A C 1
ATOM 766 O O . CYS A 1 92 ? 1.263 -7.442 1.656 1.00 95.94 92 CYS A O 1
ATOM 768 N N . ALA A 1 93 ? 2.131 -9.516 1.737 1.00 95.75 93 ALA A N 1
ATOM 769 C CA . ALA A 1 93 ? 1.596 -9.836 3.063 1.00 95.75 93 ALA A CA 1
ATOM 770 C C . ALA A 1 93 ? 2.083 -8.871 4.157 1.00 95.75 93 ALA A C 1
ATOM 772 O O . ALA A 1 93 ? 1.370 -8.610 5.124 1.00 95.75 93 ALA A O 1
ATOM 773 N N . ARG A 1 94 ? 3.306 -8.352 4.012 1.00 95.81 94 ARG A N 1
ATOM 774 C CA . ARG A 1 94 ? 3.937 -7.431 4.966 1.00 95.81 94 ARG A CA 1
ATOM 775 C C . ARG A 1 94 ? 3.630 -5.966 4.686 1.00 95.81 94 ARG A C 1
ATOM 777 O O . ARG A 1 94 ? 3.617 -5.157 5.605 1.00 95.81 94 ARG A O 1
ATOM 784 N N . VAL A 1 95 ? 3.384 -5.609 3.431 1.00 96.88 95 VAL A N 1
ATOM 785 C CA . VAL A 1 95 ? 3.154 -4.218 3.019 1.00 96.88 95 VAL A CA 1
ATOM 786 C C . VAL A 1 95 ? 1.673 -3.863 3.037 1.00 96.88 95 VAL A C 1
ATOM 788 O O . VAL A 1 95 ? 1.302 -2.809 3.554 1.00 96.88 95 VAL A O 1
ATOM 791 N N . PHE A 1 96 ? 0.815 -4.718 2.484 1.00 97.81 96 PHE A N 1
ATOM 792 C CA . PHE A 1 96 ? -0.578 -4.375 2.236 1.00 97.81 96 PHE A CA 1
ATOM 793 C C . PHE A 1 96 ? -1.520 -4.947 3.300 1.00 97.81 96 PHE A C 1
ATOM 795 O O . PHE A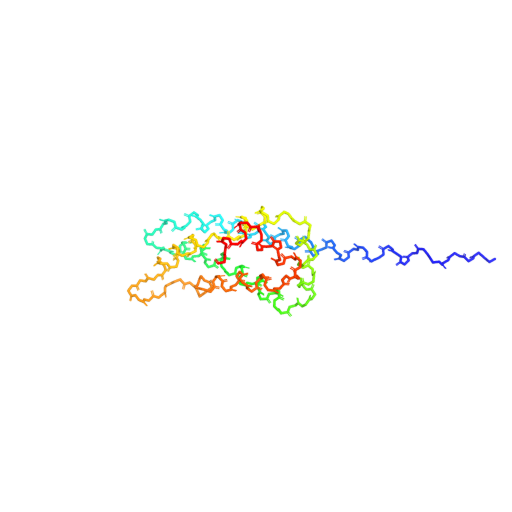 1 96 ? -1.356 -6.069 3.787 1.00 97.81 96 PHE A O 1
ATOM 802 N N . LEU A 1 97 ? -2.510 -4.151 3.693 1.00 97.94 97 LEU A N 1
ATOM 803 C CA . LEU A 1 97 ? -3.682 -4.637 4.405 1.00 97.94 97 LEU A CA 1
ATOM 804 C C . LEU A 1 97 ? -4.539 -5.451 3.442 1.00 97.94 97 LEU A C 1
ATOM 806 O O . LEU A 1 97 ? -4.573 -5.180 2.240 1.00 97.94 97 LEU A O 1
ATOM 810 N N . SER A 1 98 ? -5.247 -6.441 3.981 1.00 96.75 98 SER A N 1
ATOM 811 C CA . SER A 1 98 ? -6.301 -7.066 3.198 1.00 96.75 98 SER A CA 1
ATOM 812 C C . SER A 1 98 ? -7.424 -6.056 2.972 1.00 96.75 98 SER A C 1
ATOM 814 O O . SER A 1 98 ? -7.650 -5.156 3.786 1.00 96.75 98 SER A O 1
ATOM 816 N N . ARG A 1 99 ? -8.171 -6.230 1.885 1.00 95.88 99 ARG A N 1
ATOM 817 C CA . ARG A 1 99 ? -9.374 -5.449 1.609 1.00 95.88 99 ARG A CA 1
ATOM 818 C C . ARG A 1 99 ? -10.356 -5.486 2.776 1.00 95.88 99 ARG A C 1
ATOM 820 O O . ARG A 1 99 ? -10.908 -4.454 3.124 1.00 95.88 99 ARG A O 1
ATOM 827 N N . GLN A 1 100 ? -10.523 -6.650 3.400 1.00 96.56 100 GLN A N 1
ATOM 828 C CA . GLN A 1 100 ? -11.403 -6.815 4.553 1.00 96.56 100 GLN A CA 1
ATOM 829 C C . GLN A 1 100 ? -10.950 -5.961 5.747 1.00 96.56 100 GLN A C 1
ATOM 831 O O . GLN A 1 100 ? -11.778 -5.302 6.369 1.00 96.56 100 GLN A O 1
ATOM 836 N N . ASP A 1 101 ? -9.649 -5.949 6.054 1.00 97.44 101 ASP A N 1
ATOM 837 C CA . ASP A 1 101 ? -9.100 -5.135 7.149 1.00 97.44 101 ASP A CA 1
ATOM 838 C C . ASP A 1 101 ? -9.262 -3.638 6.854 1.00 97.44 101 ASP A C 1
ATOM 840 O O . ASP A 1 101 ? -9.637 -2.852 7.723 1.00 97.44 101 ASP A O 1
ATOM 844 N N . TRP A 1 102 ? -9.014 -3.234 5.607 1.00 97.62 102 TRP A N 1
ATOM 845 C CA . TRP A 1 102 ? -9.202 -1.853 5.175 1.00 97.62 102 TRP A CA 1
ATOM 846 C C . TRP A 1 102 ? -10.673 -1.413 5.237 1.00 97.62 102 TRP A C 1
ATOM 848 O O . TRP A 1 102 ? -10.959 -0.356 5.798 1.00 97.62 102 TRP A O 1
ATOM 858 N N . GLU A 1 103 ? -11.605 -2.218 4.719 1.00 96.31 103 GLU A N 1
ATOM 859 C CA . GLU A 1 103 ? -13.049 -1.946 4.774 1.00 96.31 103 GLU A CA 1
ATOM 860 C C . GLU A 1 103 ? -13.534 -1.852 6.228 1.00 96.31 103 GLU A C 1
ATOM 862 O O . GLU A 1 103 ? -14.282 -0.937 6.569 1.00 96.31 103 GLU A O 1
ATOM 867 N N . PHE A 1 104 ? -13.023 -2.709 7.122 1.00 96.69 104 PHE A N 1
ATOM 868 C CA . PHE A 1 104 ? -13.314 -2.614 8.552 1.00 96.69 104 PHE A CA 1
ATOM 869 C C . PHE A 1 104 ? -12.886 -1.261 9.138 1.00 96.69 104 PHE A C 1
ATOM 871 O O . PHE A 1 104 ? -13.661 -0.633 9.865 1.00 96.69 104 PHE A O 1
ATOM 878 N N . ILE A 1 105 ? -11.668 -0.799 8.829 1.00 97.06 105 ILE A N 1
ATOM 879 C CA . ILE A 1 105 ? -11.184 0.517 9.272 1.00 97.06 105 ILE A CA 1
ATOM 880 C C . ILE A 1 105 ? -12.081 1.619 8.702 1.00 97.06 105 ILE A C 1
ATOM 882 O O . ILE A 1 105 ? -12.505 2.511 9.436 1.00 97.06 105 ILE A O 1
ATOM 886 N N . LEU A 1 106 ? -12.409 1.546 7.412 1.00 95.31 106 LEU A N 1
ATOM 887 C CA . LEU A 1 106 ? -13.204 2.551 6.712 1.00 95.31 106 LEU A CA 1
ATOM 888 C C . LEU A 1 106 ? -14.604 2.723 7.323 1.00 95.31 106 LEU A C 1
ATOM 890 O O . LEU A 1 106 ? -15.046 3.856 7.548 1.00 95.31 106 LEU A O 1
ATOM 894 N N . ASP A 1 107 ? -15.264 1.614 7.650 1.00 94.88 107 ASP A N 1
ATOM 895 C CA . ASP A 1 107 ? -16.595 1.608 8.259 1.00 94.88 107 ASP A CA 1
ATOM 896 C C . ASP A 1 107 ? -16.587 2.291 9.633 1.00 94.88 107 ASP A C 1
ATOM 898 O O . ASP A 1 107 ? -17.456 3.109 9.942 1.00 94.88 107 ASP A O 1
ATOM 902 N N . HIS A 1 108 ? -15.553 2.038 10.439 1.00 94.94 108 HIS A N 1
ATOM 903 C CA . HIS A 1 108 ? -15.403 2.636 11.770 1.00 94.94 108 HIS A CA 1
ATOM 904 C C . HIS A 1 108 ? -14.812 4.055 11.743 1.00 94.94 108 HIS A C 1
ATOM 906 O O . HIS A 1 108 ? -14.903 4.790 12.730 1.00 94.94 108 HIS A O 1
ATOM 912 N N . CYS A 1 109 ? -14.268 4.477 10.603 1.00 93.25 109 CYS A N 1
ATOM 913 C CA . CYS A 1 109 ? -13.877 5.854 10.318 1.00 93.25 109 CYS A CA 1
ATOM 914 C C . CYS A 1 109 ? -15.063 6.754 9.935 1.00 93.25 109 CYS A C 1
ATOM 916 O O . CYS A 1 109 ? -14.867 7.956 9.740 1.00 93.25 109 CYS A O 1
ATOM 918 N N . THR A 1 110 ? -16.285 6.217 9.841 1.00 89.06 110 THR A N 1
ATOM 919 C CA . THR A 1 110 ? -17.497 6.990 9.546 1.00 89.06 110 THR A CA 1
ATOM 920 C C . THR A 1 110 ? -18.403 7.069 10.772 1.00 89.06 110 THR A C 1
ATOM 922 O O . THR A 1 110 ? -18.878 6.063 11.290 1.00 89.06 110 THR A O 1
ATOM 925 N N . LYS A 1 111 ? -18.702 8.2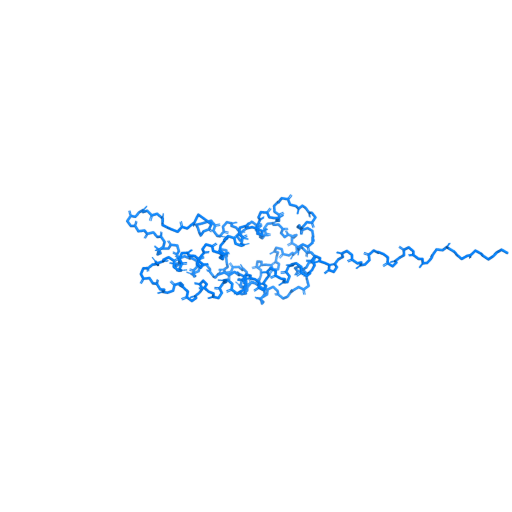86 11.235 1.00 86.44 111 LYS A N 1
ATOM 926 C CA . LYS A 1 111 ? -19.597 8.535 12.372 1.00 86.44 111 LYS A CA 1
ATOM 927 C C . LYS A 1 111 ? -20.659 9.557 11.994 1.00 86.44 111 LYS A C 1
ATOM 929 O O . LYS A 1 111 ? -20.341 10.695 11.668 1.00 86.44 111 LYS A O 1
ATOM 934 N N . ASN A 1 112 ? -21.932 9.163 12.068 1.00 86.31 112 ASN A N 1
ATOM 935 C CA . ASN A 1 112 ? -23.079 10.014 11.715 1.00 86.31 112 ASN A CA 1
ATOM 936 C C . ASN A 1 112 ? -22.969 10.639 10.305 1.00 86.31 112 ASN A C 1
ATOM 938 O O . ASN A 1 112 ? -23.309 11.803 10.114 1.00 86.31 112 ASN A O 1
ATOM 942 N N . GLY A 1 113 ? -22.449 9.886 9.330 1.00 82.00 113 GLY A N 1
ATOM 943 C CA . GLY A 1 113 ? -22.245 10.362 7.955 1.00 82.00 113 GLY A CA 1
ATOM 944 C C . GLY A 1 113 ? -21.031 11.278 7.754 1.00 82.00 113 GLY A C 1
ATOM 945 O O . GLY A 1 113 ? -20.771 11.685 6.626 1.00 82.00 113 GLY A O 1
ATOM 946 N N . LEU A 1 114 ? -20.273 11.584 8.812 1.00 85.38 114 LEU A N 1
ATOM 947 C CA . LEU A 1 114 ? -18.999 12.294 8.724 1.00 85.38 114 LEU A CA 1
ATOM 948 C C . LEU A 1 114 ? -17.845 11.296 8.749 1.00 85.38 114 LEU A C 1
ATOM 950 O O . LEU A 1 114 ? -17.797 10.415 9.608 1.00 85.38 114 LEU A O 1
ATOM 954 N N . PHE A 1 115 ? -16.895 11.464 7.837 1.00 88.62 115 PHE A N 1
ATOM 955 C CA . PHE A 1 115 ? -15.644 10.720 7.866 1.00 88.62 115 PHE A CA 1
ATOM 956 C C . PHE A 1 115 ? -14.641 11.429 8.772 1.00 88.62 115 PHE A C 1
ATOM 958 O O . PHE A 1 115 ? -14.392 12.622 8.600 1.00 88.62 115 PHE A O 1
ATOM 965 N N . ILE A 1 116 ? -14.096 10.703 9.743 1.00 91.62 116 ILE A N 1
ATOM 966 C CA . ILE A 1 116 ? -13.261 11.266 10.814 1.00 91.62 116 ILE A CA 1
ATOM 967 C C . ILE A 1 116 ? -11.789 10.847 10.733 1.00 91.62 116 ILE A C 1
ATOM 969 O O . ILE A 1 116 ? -10.964 11.384 11.467 1.00 91.62 116 ILE A O 1
ATOM 973 N N . CYS A 1 117 ? -11.452 9.894 9.866 1.00 93.25 117 CYS A N 1
ATOM 974 C CA . CYS A 1 117 ? -10.068 9.510 9.611 1.00 93.25 117 CYS A CA 1
ATOM 975 C C . CYS A 1 117 ? -9.432 10.386 8.529 1.00 93.25 117 CYS A C 1
ATOM 977 O O . CYS A 1 117 ? -10.091 11.216 7.904 1.00 93.25 117 CYS A O 1
ATOM 979 N N . SER A 1 118 ? -8.131 10.209 8.327 1.00 93.50 118 SER A N 1
ATOM 980 C CA . SER A 1 118 ? -7.378 10.925 7.309 1.00 93.50 118 SER A CA 1
ATOM 981 C C . SER A 1 118 ? -7.701 10.418 5.894 1.00 93.50 118 SER A C 1
ATOM 983 O O . SER A 1 118 ? -8.133 9.279 5.708 1.00 93.50 118 SER A O 1
ATOM 985 N N . GLU A 1 119 ? -7.573 11.291 4.893 1.00 94.62 119 GLU A N 1
ATOM 986 C CA . GLU A 1 119 ? -8.065 11.045 3.527 1.00 94.62 119 GLU A CA 1
ATOM 987 C C . GLU A 1 119 ? -7.374 9.855 2.849 1.00 94.62 119 GLU A C 1
ATOM 989 O O . GLU A 1 119 ? -8.025 9.090 2.140 1.00 94.62 119 GLU A O 1
ATOM 994 N N . GLU A 1 120 ? -6.094 9.626 3.138 1.00 95.25 120 GLU A N 1
ATOM 995 C CA . GLU A 1 120 ? -5.321 8.488 2.640 1.00 95.25 120 GLU A CA 1
ATOM 996 C C . GLU A 1 120 ? -5.922 7.126 3.035 1.00 95.25 120 GLU A C 1
ATOM 998 O O . GLU A 1 120 ? -5.764 6.147 2.306 1.00 95.25 120 GLU A O 1
ATOM 1003 N N . VAL A 1 121 ? -6.680 7.063 4.141 1.00 96.62 121 VAL A N 1
ATOM 1004 C CA . VAL A 1 121 ? -7.439 5.864 4.529 1.00 96.62 121 VAL A CA 1
ATOM 1005 C C . VAL A 1 121 ? -8.528 5.582 3.499 1.00 96.62 121 VAL A C 1
ATOM 1007 O O . VAL A 1 121 ? -8.753 4.433 3.132 1.00 96.62 121 VAL A O 1
ATOM 1010 N N . ARG A 1 122 ? -9.211 6.620 3.006 1.00 95.75 122 ARG A N 1
ATOM 1011 C CA . ARG A 1 122 ? -10.327 6.478 2.062 1.00 95.75 122 ARG A CA 1
ATOM 1012 C C . ARG A 1 122 ? -9.854 6.023 0.685 1.00 95.75 122 ARG A C 1
ATOM 1014 O O . ARG A 1 122 ? -10.533 5.222 0.052 1.00 95.75 122 ARG A O 1
ATOM 1021 N N . VAL A 1 123 ? -8.700 6.512 0.238 1.00 96.25 123 VAL A N 1
ATOM 1022 C CA . VAL A 1 123 ? -8.169 6.243 -1.110 1.00 96.25 123 VAL A CA 1
ATOM 1023 C C . VAL A 1 123 ? -7.199 5.060 -1.163 1.00 96.25 123 VAL A C 1
ATOM 1025 O O . VAL A 1 123 ? -6.563 4.831 -2.186 1.00 96.25 123 VAL A O 1
ATOM 1028 N N . TYR A 1 124 ? -7.071 4.274 -0.091 1.00 97.56 124 TYR A N 1
ATOM 1029 C CA . TYR A 1 124 ? -6.089 3.188 -0.012 1.00 97.56 124 TYR A CA 1
ATOM 1030 C C . TYR A 1 124 ? -6.137 2.204 -1.191 1.00 97.56 124 TYR A C 1
ATOM 1032 O O . TYR A 1 124 ? -5.101 1.926 -1.793 1.00 97.56 124 TYR A O 1
ATOM 1040 N N . SER A 1 125 ? -7.319 1.705 -1.564 1.00 96.19 125 SER A N 1
ATOM 1041 C CA . SER A 1 125 ? -7.454 0.772 -2.697 1.00 96.19 125 SER A CA 1
ATOM 1042 C C . SER A 1 125 ? -6.997 1.392 -4.025 1.00 96.19 125 SER A C 1
ATOM 1044 O O . SER A 1 125 ? -6.386 0.720 -4.864 1.00 96.19 125 SER A O 1
ATOM 1046 N N . GLU A 1 126 ? -7.214 2.697 -4.201 1.00 97.38 126 GLU A N 1
ATOM 1047 C CA . GLU A 1 126 ? -6.731 3.458 -5.352 1.00 97.38 126 GLU A CA 1
ATOM 1048 C C . GLU A 1 126 ? -5.204 3.582 -5.327 1.00 97.38 126 GLU A C 1
ATOM 1050 O O . GLU A 1 126 ? -4.568 3.394 -6.364 1.00 97.38 126 GLU A O 1
ATOM 1055 N N . LEU A 1 127 ? -4.602 3.806 -4.152 1.00 97.94 127 LEU A N 1
ATOM 1056 C CA . LEU A 1 127 ? -3.146 3.840 -3.980 1.00 97.94 127 LEU A CA 1
ATOM 1057 C C . LEU A 1 127 ? -2.504 2.490 -4.330 1.00 97.94 127 LEU A C 1
ATOM 1059 O O . LEU A 1 127 ? -1.540 2.449 -5.096 1.00 97.94 127 LEU A O 1
ATOM 1063 N N . VAL A 1 128 ? -3.057 1.371 -3.845 1.00 97.56 128 VAL A N 1
ATOM 1064 C CA . VAL A 1 128 ? -2.562 0.019 -4.184 1.00 97.56 128 VAL A CA 1
ATOM 1065 C C . VAL A 1 128 ? -2.691 -0.240 -5.687 1.00 97.56 128 VAL A C 1
ATOM 1067 O O . VAL A 1 128 ? -1.753 -0.722 -6.332 1.00 97.56 128 VAL A O 1
ATOM 1070 N N . THR A 1 129 ? -3.827 0.142 -6.272 1.00 97.88 129 THR A N 1
ATOM 1071 C CA . THR A 1 129 ? -4.056 0.062 -7.718 1.00 97.88 129 THR A CA 1
ATOM 1072 C C . THR A 1 129 ? -3.034 0.890 -8.496 1.00 97.88 129 THR A C 1
ATOM 1074 O O . THR A 1 129 ? -2.546 0.456 -9.544 1.00 97.88 129 THR A O 1
ATOM 1077 N N . GLU A 1 130 ? -2.681 2.072 -8.001 1.00 97.94 130 GLU A N 1
ATOM 1078 C CA . GLU A 1 130 ? -1.718 2.946 -8.651 1.00 97.94 130 GLU A CA 1
ATOM 1079 C C . GLU A 1 130 ? -0.297 2.382 -8.562 1.00 97.94 130 GLU A C 1
ATOM 1081 O O . GLU A 1 130 ? 0.359 2.274 -9.595 1.00 97.94 130 GLU A O 1
ATOM 1086 N N . ILE A 1 131 ? 0.135 1.874 -7.400 1.00 96.94 131 ILE A N 1
ATOM 1087 C CA . ILE A 1 131 ? 1.407 1.140 -7.259 1.00 96.94 131 ILE A CA 1
ATOM 1088 C C . ILE A 1 131 ? 1.480 -0.004 -8.277 1.00 96.94 131 ILE A C 1
ATOM 1090 O O . ILE A 1 131 ? 2.481 -0.150 -8.986 1.00 96.94 131 ILE A O 1
ATOM 1094 N N . ARG A 1 132 ? 0.404 -0.792 -8.402 1.00 97.31 132 ARG A N 1
ATOM 1095 C CA . ARG A 1 132 ? 0.322 -1.885 -9.378 1.00 97.31 132 ARG A CA 1
ATOM 1096 C C . ARG A 1 132 ? 0.519 -1.376 -10.808 1.00 97.31 132 ARG A C 1
ATOM 1098 O O . ARG A 1 132 ? 1.254 -2.003 -11.566 1.00 97.31 132 ARG A O 1
ATOM 1105 N N . LYS A 1 133 ? -0.094 -0.258 -11.210 1.00 97.75 133 LYS A N 1
ATOM 1106 C CA . LYS A 1 133 ? 0.056 0.288 -12.577 1.00 97.75 133 LYS A CA 1
ATOM 1107 C C . LYS A 1 133 ? 1.488 0.717 -12.904 1.00 97.75 133 LYS A C 1
ATOM 1109 O O . LYS A 1 133 ? 1.870 0.654 -14.071 1.00 97.75 133 LYS A O 1
ATOM 1114 N N . GLN A 1 134 ? 2.276 1.104 -11.901 1.00 97.44 134 GLN A N 1
ATOM 1115 C CA . GLN A 1 134 ? 3.685 1.481 -12.078 1.00 97.44 134 GLN A CA 1
ATOM 1116 C C . GLN A 1 134 ? 4.607 0.266 -12.306 1.00 97.44 134 GLN A C 1
ATOM 1118 O O . GLN A 1 134 ? 5.770 0.414 -12.692 1.00 97.44 134 GLN A O 1
ATOM 1123 N N . LEU A 1 135 ? 4.106 -0.959 -12.117 1.00 96.38 135 LEU A N 1
ATOM 1124 C CA . LEU A 1 135 ? 4.833 -2.178 -12.458 1.00 96.38 135 LEU A CA 1
ATOM 1125 C C . LEU A 1 135 ? 4.857 -2.416 -13.975 1.00 96.38 135 LEU A C 1
ATOM 1127 O O . LEU A 1 135 ? 3.885 -2.159 -14.683 1.00 96.38 135 LEU A O 1
ATOM 1131 N N . VAL A 1 136 ? 5.942 -2.995 -14.491 1.00 96.38 136 VAL A N 1
ATOM 1132 C CA . VAL A 1 136 ? 5.997 -3.475 -15.880 1.00 96.38 136 VAL A CA 1
ATOM 1133 C C . VAL A 1 136 ? 5.042 -4.665 -16.075 1.00 96.38 136 VAL A C 1
ATOM 1135 O O . VAL A 1 136 ? 4.783 -5.392 -15.112 1.00 96.38 136 VAL A O 1
ATOM 1138 N N . PRO A 1 137 ? 4.554 -4.955 -17.299 1.00 97.56 137 PRO A N 1
ATOM 1139 C CA . PRO A 1 137 ? 3.486 -5.941 -17.520 1.00 97.56 137 PRO A CA 1
ATOM 1140 C C . PRO A 1 137 ? 3.746 -7.332 -16.922 1.00 97.56 137 PRO A C 1
ATOM 1142 O O . PRO A 1 137 ? 2.844 -7.956 -16.367 1.00 97.56 137 PRO A O 1
ATOM 1145 N N . ALA A 1 138 ? 4.992 -7.811 -16.977 1.00 95.81 138 ALA A N 1
ATOM 1146 C CA . ALA A 1 138 ? 5.367 -9.086 -16.368 1.00 95.81 138 ALA A CA 1
ATOM 1147 C C . ALA A 1 138 ? 5.210 -9.079 -14.834 1.00 95.81 138 ALA A C 1
ATOM 1149 O O . ALA A 1 138 ? 4.804 -10.082 -14.253 1.00 95.81 138 ALA A O 1
ATOM 1150 N N . GLN A 1 139 ? 5.505 -7.950 -14.185 1.00 95.25 139 GLN A N 1
ATOM 1151 C CA . GLN A 1 139 ? 5.383 -7.787 -12.737 1.00 95.25 139 GLN A CA 1
ATOM 1152 C C . GLN A 1 139 ? 3.937 -7.527 -12.312 1.00 95.25 139 GLN A C 1
ATOM 1154 O O . GLN A 1 139 ? 3.519 -8.081 -11.302 1.00 95.25 139 GLN A O 1
ATOM 1159 N N . GLN A 1 140 ? 3.146 -6.804 -13.115 1.00 97.31 140 GLN A N 1
ATOM 1160 C CA . GLN A 1 140 ? 1.694 -6.704 -12.910 1.00 97.31 140 GLN A CA 1
ATOM 1161 C C . GLN A 1 140 ? 1.043 -8.085 -12.911 1.00 97.31 140 GLN A C 1
ATOM 1163 O O . GLN A 1 140 ? 0.312 -8.423 -11.992 1.00 97.31 140 GLN A O 1
ATOM 1168 N N . LYS A 1 141 ? 1.385 -8.929 -13.891 1.00 97.12 141 LYS A N 1
ATOM 1169 C CA . LYS A 1 141 ? 0.864 -10.295 -13.947 1.00 97.12 141 LYS A CA 1
ATOM 1170 C C . LYS A 1 141 ? 1.250 -11.112 -12.710 1.00 97.12 141 LYS A C 1
ATOM 1172 O O . LYS A 1 141 ? 0.412 -11.832 -12.183 1.00 97.12 141 LYS A O 1
ATOM 1177 N N . ARG A 1 142 ? 2.502 -11.009 -12.238 1.00 96.25 142 ARG A N 1
ATOM 1178 C CA . ARG A 1 142 ? 2.930 -11.677 -10.994 1.00 96.25 142 ARG A CA 1
ATOM 1179 C C . ARG A 1 142 ? 2.150 -11.164 -9.782 1.00 96.25 142 ARG A C 1
ATOM 1181 O O . ARG A 1 142 ? 1.754 -11.974 -8.952 1.00 96.25 142 ARG A O 1
ATOM 1188 N N . PHE A 1 143 ? 1.921 -9.855 -9.698 1.00 96.75 143 PHE A N 1
ATOM 1189 C CA . PHE A 1 143 ? 1.103 -9.228 -8.661 1.00 96.75 143 PHE A CA 1
ATOM 1190 C C . PHE A 1 143 ? -0.328 -9.787 -8.678 1.00 96.75 143 PHE A C 1
ATOM 1192 O O . PHE A 1 143 ? -0.789 -10.298 -7.667 1.00 96.75 143 PHE A O 1
ATOM 1199 N N . ASP A 1 144 ? -0.983 -9.803 -9.841 1.00 96.25 144 ASP A N 1
ATOM 1200 C CA . ASP A 1 144 ? -2.359 -10.303 -10.005 1.00 96.25 144 ASP A CA 1
ATOM 1201 C C . ASP A 1 144 ? -2.519 -11.783 -9.658 1.00 96.25 144 ASP A C 1
ATOM 1203 O O . ASP A 1 144 ? -3.593 -12.228 -9.271 1.00 96.25 144 ASP A O 1
ATOM 1207 N N . GLN A 1 145 ? -1.455 -12.562 -9.844 1.00 96.75 145 GLN A N 1
ATOM 1208 C CA . GLN A 1 145 ? -1.432 -13.996 -9.568 1.00 96.75 145 GLN A CA 1
ATOM 1209 C C . GLN A 1 145 ? -1.036 -14.324 -8.123 1.00 96.75 145 GLN A C 1
ATOM 1211 O O . GLN A 1 145 ? -1.081 -15.493 -7.741 1.00 96.75 145 GLN A O 1
ATOM 1216 N N . THR A 1 146 ? -0.622 -13.327 -7.337 1.00 96.88 146 THR A N 1
ATOM 1217 C CA . THR A 1 146 ? -0.200 -13.502 -5.945 1.00 96.88 146 THR A CA 1
ATOM 1218 C C . THR A 1 146 ? -1.370 -13.131 -5.029 1.00 96.88 146 THR A C 1
ATOM 1220 O O . THR A 1 146 ? -1.710 -11.948 -4.960 1.00 96.88 146 THR A O 1
ATOM 1223 N N . PRO A 1 147 ? -1.993 -14.093 -4.319 1.00 96.38 147 PRO A N 1
ATOM 1224 C CA . PRO A 1 147 ? -3.211 -13.853 -3.540 1.00 96.38 147 PRO A CA 1
ATOM 1225 C C . PRO A 1 147 ? -3.097 -12.714 -2.523 1.00 96.38 147 PRO A C 1
ATOM 1227 O O . PRO A 1 147 ? -4.032 -11.941 -2.364 1.00 96.38 147 PRO A O 1
ATOM 1230 N N . GLU A 1 148 ? -1.947 -12.569 -1.870 1.00 94.94 148 GLU A N 1
ATOM 1231 C CA . GLU A 1 148 ? -1.686 -11.527 -0.874 1.00 94.94 148 GLU A CA 1
ATOM 1232 C C . GLU A 1 148 ? -1.617 -10.128 -1.495 1.00 94.94 148 GLU A C 1
ATOM 1234 O O . GLU A 1 148 ? -1.972 -9.149 -0.849 1.00 94.94 148 GLU A O 1
ATOM 1239 N N . CYS A 1 149 ? -1.189 -10.025 -2.754 1.00 94.94 149 CYS A N 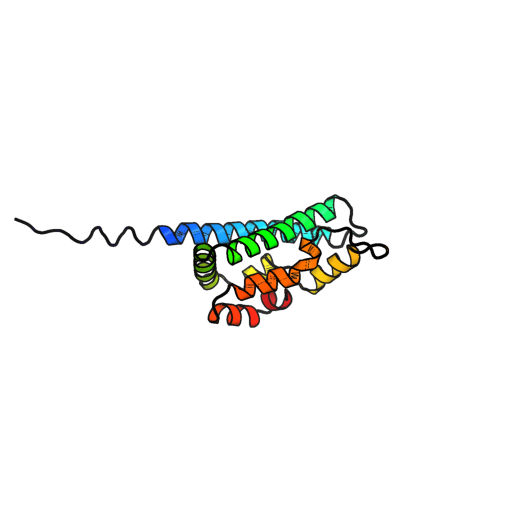1
ATOM 1240 C CA . CYS A 1 149 ? -1.196 -8.768 -3.495 1.00 94.94 149 CYS A CA 1
ATOM 1241 C C . CYS A 1 149 ? -2.595 -8.466 -4.050 1.00 94.94 149 CYS A C 1
ATOM 1243 O O . CYS A 1 149 ? -3.074 -7.340 -3.967 1.00 94.94 149 CYS A O 1
ATOM 1245 N N . GLN A 1 150 ? -3.269 -9.481 -4.600 1.00 93.12 150 GLN A N 1
ATOM 1246 C CA . GLN A 1 150 ? -4.621 -9.344 -5.139 1.00 93.12 150 GLN A CA 1
ATOM 1247 C C . GLN A 1 150 ? -5.643 -9.019 -4.045 1.00 93.12 150 GLN A C 1
ATOM 1249 O O . GLN A 1 150 ? -6.551 -8.229 -4.271 1.00 93.12 150 GLN A O 1
ATOM 1254 N N . GLY A 1 151 ? -5.488 -9.602 -2.857 1.00 89.50 151 GLY A N 1
ATOM 1255 C CA . GLY A 1 151 ? -6.364 -9.366 -1.712 1.00 89.50 151 GLY A CA 1
ATOM 1256 C C . GLY A 1 151 ? -6.286 -7.948 -1.145 1.00 89.50 151 GLY A C 1
ATOM 1257 O O . GLY A 1 151 ? -7.097 -7.621 -0.285 1.00 89.50 151 GLY A O 1
ATOM 1258 N N . ALA A 1 152 ? -5.339 -7.128 -1.606 1.00 90.69 152 ALA A N 1
ATOM 1259 C CA . ALA A 1 152 ? -5.219 -5.713 -1.263 1.00 90.69 152 ALA A CA 1
ATOM 1260 C C . ALA A 1 152 ? -5.939 -4.770 -2.252 1.00 90.69 152 ALA A C 1
ATOM 1262 O O . ALA A 1 152 ? -5.940 -3.559 -2.030 1.00 90.69 152 ALA A O 1
ATOM 1263 N N . LEU A 1 153 ? -6.507 -5.306 -3.344 1.00 86.56 153 LEU A N 1
ATOM 1264 C CA . LEU A 1 153 ? -7.244 -4.560 -4.377 1.00 86.56 153 LEU A CA 1
ATOM 1265 C C . LEU A 1 153 ? -8.754 -4.480 -4.101 1.00 86.56 153 LEU A C 1
ATOM 1267 O O . LEU A 1 153 ? -9.354 -5.472 -3.623 1.00 86.56 153 LEU A O 1
#